Protein AF-A0A392MR62-F1 (afdb_monomer)

Solvent-accessible surface area (backbone atoms only — not comparable to full-atom values): 5027 Å² total; per-residue (Å²): 74,80,65,33,35,61,36,24,49,35,29,73,74,69,71,53,55,91,68,49,66,70,36,53,51,49,50,53,52,51,40,62,72,38,90,79,50,60,52,73,68,54,49,52,50,51,50,55,52,25,31,52,49,24,33,49,53,48,66,74,37,46,67,25,53,51,39,28,51,54,28,52,76,70,69,46,53,72,70,53,24,51,50,39,29,50,57,42,62,66,68,77,114

Foldseek 3Di:
DVLLLQQLVCCLPVVGGPDRPVSLVVLQVVQVPDVVRDDPVRSVVVNVVVSVVSNVVCVVQVQLVVQLVVCVVVVHDPVSSVVSSVVSVVVVD

Secondary structure (DSSP, 8-state):
-GGGHHHHHHHHHHSS----HHHHHHHHHHHHHSSSPPPHHHHHHHHHHHHHHHHHHHHHTHHHHHHHHHHHHTT--HHHHHHHHHHHHHHT-

pLDDT: mean 93.32, std 6.45, range [53.94, 97.25]

Radius of gyration: 15.55 Å; Cα contacts (8 Å, |Δi|>4): 75; chains: 1; bounding box: 33×27×42 Å

Organism: NCBI:txid97028

Mean predicted aligned error: 3.78 Å

Sequence (93 aa):
MVLFAGIAAEALIYGEAEGGENDENLFRNVCLLLEPPLSVAEMSNQARWSVMQSYNLLKWHKAAHRAAVKALESGGSLSAVIRRIEETLYSEK

InterPro domains:
  IPR037219 Peptidase M41-like [SSF140990] (1-79)

Structure (mmCIF, N/CA/C/O backbone):
data_AF-A0A392MR62-F1
#
_entry.id   AF-A0A392MR62-F1
#
loop_
_atom_site.group_PDB
_atom_site.id
_atom_site.type_symbol
_atom_site.label_atom_id
_atom_site.label_alt_id
_atom_site.label_comp_id
_atom_site.label_asym_id
_atom_site.label_entity_id
_atom_site.label_seq_id
_atom_site.pdbx_PDB_ins_code
_atom_site.Cartn_x
_atom_site.Cartn_y
_atom_site.Cartn_z
_atom_site.occupancy
_atom_site.B_iso_or_equiv
_atom_site.auth_seq_id
_atom_site.auth_comp_id
_atom_site.auth_asym_id
_atom_site.auth_atom_id
_atom_site.pdbx_PDB_model_num
ATOM 1 N N . MET A 1 1 ? 6.013 0.190 -1.232 1.00 65.25 1 MET A N 1
ATOM 2 C CA . MET A 1 1 ? 6.065 1.169 -2.345 1.00 65.25 1 MET A CA 1
ATOM 3 C C . MET A 1 1 ? 4.699 1.838 -2.414 1.00 65.25 1 MET A C 1
ATOM 5 O O . MET A 1 1 ? 3.720 1.106 -2.356 1.00 65.25 1 MET A O 1
ATOM 9 N N . VAL A 1 2 ? 4.615 3.172 -2.456 1.00 83.44 2 VAL A N 1
ATOM 10 C CA . VAL A 1 2 ? 3.350 3.902 -2.199 1.00 83.44 2 VAL A CA 1
ATOM 11 C C . VAL A 1 2 ? 2.238 3.528 -3.187 1.00 83.44 2 VAL A C 1
ATOM 13 O O . VAL A 1 2 ? 1.136 3.229 -2.748 1.00 83.44 2 VAL A O 1
ATOM 16 N N . LEU A 1 3 ? 2.558 3.422 -4.482 1.00 93.00 3 LEU A N 1
ATOM 17 C CA . LEU A 1 3 ? 1.583 3.112 -5.542 1.00 93.00 3 LEU A CA 1
ATOM 18 C C . LEU A 1 3 ? 0.894 1.746 -5.365 1.00 93.00 3 LEU A C 1
ATOM 20 O O . LEU A 1 3 ? -0.282 1.596 -5.647 1.00 93.00 3 LEU A O 1
ATOM 24 N N . PHE A 1 4 ? 1.594 0.749 -4.818 1.00 94.38 4 PHE A N 1
ATOM 25 C CA . PHE A 1 4 ? 1.032 -0.595 -4.619 1.00 94.38 4 PHE A CA 1
ATOM 26 C C . PHE A 1 4 ? 0.409 -0.801 -3.231 1.00 94.38 4 PHE A C 1
ATOM 28 O O . PHE A 1 4 ? -0.008 -1.910 -2.902 1.00 94.38 4 PHE A O 1
ATOM 35 N N . ALA A 1 5 ? 0.390 0.224 -2.370 1.00 93.62 5 ALA A N 1
ATOM 36 C CA . ALA A 1 5 ? -0.137 0.087 -1.013 1.00 93.62 5 ALA A CA 1
ATOM 37 C C . ALA A 1 5 ? -1.660 -0.114 -0.991 1.00 93.62 5 ALA A C 1
ATOM 39 O O . ALA A 1 5 ? -2.132 -0.928 -0.202 1.00 93.62 5 ALA A O 1
ATOM 40 N N . GLY A 1 6 ? -2.400 0.566 -1.876 1.00 92.94 6 GLY A N 1
ATOM 41 C CA . GLY A 1 6 ? -3.851 0.398 -2.020 1.00 92.94 6 GLY A CA 1
ATOM 42 C C . GLY A 1 6 ? -4.221 -1.012 -2.477 1.00 92.94 6 GLY A C 1
ATOM 43 O O . GLY A 1 6 ? -4.924 -1.719 -1.762 1.00 92.94 6 GLY A O 1
ATOM 44 N N . ILE A 1 7 ? -3.625 -1.468 -3.585 1.00 94.00 7 ILE A N 1
ATOM 45 C CA . ILE A 1 7 ? -3.796 -2.833 -4.120 1.00 94.00 7 ILE A CA 1
ATOM 46 C C . ILE A 1 7 ? -3.492 -3.891 -3.047 1.00 94.00 7 ILE A C 1
ATOM 48 O O . ILE A 1 7 ? -4.258 -4.831 -2.845 1.00 94.00 7 ILE A O 1
ATOM 52 N N . ALA A 1 8 ? -2.385 -3.735 -2.312 1.00 94.94 8 ALA A N 1
ATOM 53 C CA . ALA A 1 8 ? -2.024 -4.669 -1.249 1.00 94.94 8 ALA A CA 1
ATOM 54 C C . ALA A 1 8 ? -3.012 -4.650 -0.068 1.00 94.94 8 ALA A C 1
ATOM 56 O O . ALA A 1 8 ? -3.227 -5.692 0.552 1.00 94.94 8 ALA A O 1
ATOM 57 N N . ALA A 1 9 ? -3.597 -3.492 0.257 1.00 94.12 9 ALA A N 1
ATOM 58 C CA . ALA A 1 9 ? -4.614 -3.371 1.297 1.00 94.12 9 ALA A CA 1
ATOM 59 C C . ALA A 1 9 ? -5.927 -4.039 0.884 1.00 94.12 9 ALA A C 1
ATOM 61 O O . ALA A 1 9 ? -6.474 -4.809 1.671 1.00 94.12 9 ALA A O 1
ATOM 62 N N . GLU A 1 10 ? -6.387 -3.818 -0.347 1.00 93.19 10 GLU A N 1
ATOM 63 C CA . GLU A 1 10 ? -7.580 -4.476 -0.887 1.00 93.19 10 GLU A CA 1
ATOM 64 C C . GLU A 1 10 ? -7.406 -5.994 -0.908 1.00 93.19 10 GLU A C 1
ATOM 66 O O . GLU A 1 10 ? -8.193 -6.705 -0.289 1.00 93.19 10 GLU A O 1
ATOM 71 N N . ALA A 1 11 ? -6.307 -6.491 -1.480 1.00 93.12 11 ALA A N 1
ATOM 72 C CA . ALA A 1 11 ? -6.026 -7.923 -1.524 1.00 93.12 11 ALA A CA 1
ATOM 73 C C . ALA A 1 11 ? -5.923 -8.555 -0.121 1.00 93.12 11 ALA A C 1
ATOM 75 O O . ALA A 1 11 ? -6.360 -9.686 0.089 1.00 93.12 11 ALA A O 1
ATOM 76 N N . LEU A 1 12 ? -5.373 -7.837 0.868 1.00 92.56 12 LEU A N 1
ATOM 77 C CA . LEU A 1 12 ? -5.280 -8.328 2.247 1.00 92.56 12 LEU A CA 1
ATOM 78 C C . LEU A 1 12 ? -6.649 -8.419 2.944 1.00 92.56 12 LEU A C 1
ATOM 80 O O . LEU A 1 12 ? -6.820 -9.280 3.810 1.00 92.56 12 LEU A O 1
ATOM 84 N N . ILE A 1 13 ? -7.586 -7.521 2.630 1.00 91.81 13 ILE A N 1
ATOM 85 C CA . ILE A 1 13 ? -8.888 -7.423 3.308 1.00 91.81 13 ILE A CA 1
ATOM 86 C C . ILE A 1 13 ? -9.980 -8.207 2.572 1.00 91.81 13 ILE A C 1
ATOM 88 O O . ILE A 1 13 ? -10.757 -8.908 3.219 1.00 91.81 13 ILE A O 1
ATOM 92 N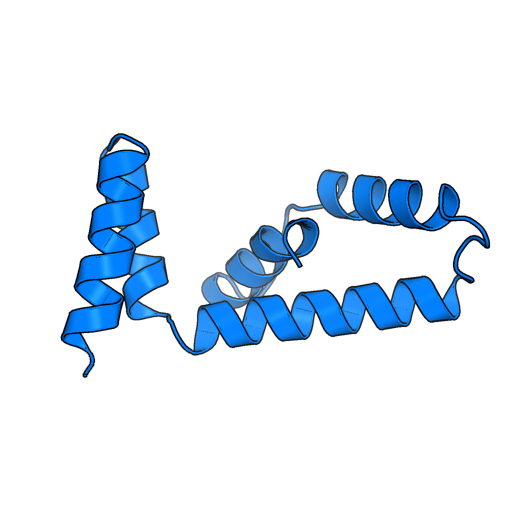 N . TYR A 1 14 ? -10.024 -8.106 1.245 1.00 91.44 14 TYR A N 1
ATOM 93 C CA . TYR A 1 14 ? -11.094 -8.632 0.394 1.00 91.44 14 TYR A CA 1
ATOM 94 C C . TYR A 1 14 ? -10.685 -9.882 -0.398 1.00 91.44 14 TYR A C 1
ATOM 96 O O . TYR A 1 14 ? -11.542 -10.544 -0.973 1.00 91.44 14 TYR A O 1
ATOM 104 N N . GLY A 1 15 ? -9.400 -10.251 -0.392 1.00 90.69 15 GLY A N 1
ATOM 105 C CA . GLY A 1 15 ? -8.871 -11.430 -1.089 1.00 90.69 15 GLY A CA 1
ATOM 106 C C . GLY A 1 15 ? -8.470 -11.168 -2.542 1.00 90.69 15 GLY A C 1
ATOM 107 O O . GLY A 1 15 ? -7.570 -11.836 -3.045 1.00 90.69 15 GLY A O 1
ATOM 108 N N . GLU A 1 16 ? -9.059 -10.157 -3.176 1.00 89.56 16 GLU A N 1
ATOM 109 C CA . GLU A 1 16 ? -8.705 -9.657 -4.506 1.00 89.56 16 GLU A CA 1
ATOM 110 C C . GLU A 1 16 ? -8.697 -8.121 -4.491 1.00 89.56 16 GLU A C 1
ATOM 112 O O . GLU A 1 16 ? -9.311 -7.498 -3.622 1.00 89.56 16 GLU A O 1
ATOM 117 N N . ALA A 1 17 ? -7.949 -7.516 -5.414 1.00 90.38 17 ALA A N 1
ATOM 118 C CA . ALA A 1 17 ? -7.939 -6.071 -5.618 1.00 90.38 17 ALA A CA 1
ATOM 119 C C . ALA A 1 17 ? -8.766 -5.739 -6.863 1.00 90.38 17 ALA A C 1
ATOM 121 O O . ALA A 1 17 ? -8.574 -6.360 -7.909 1.00 90.38 17 ALA A O 1
ATOM 122 N N . GLU A 1 18 ? -9.672 -4.773 -6.739 1.00 88.06 18 GLU A N 1
ATOM 123 C CA . GLU A 1 18 ? -10.551 -4.337 -7.834 1.00 88.06 18 GLU A C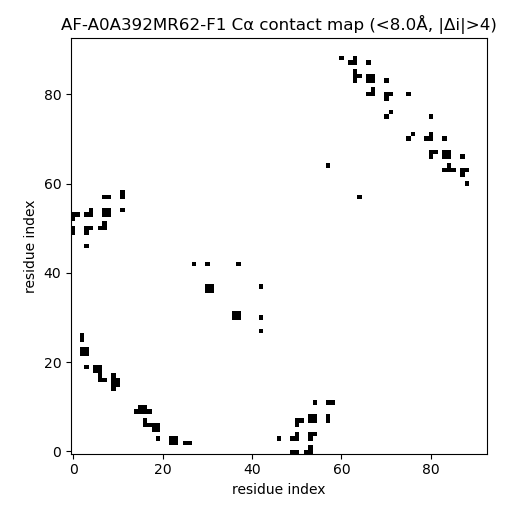A 1
ATOM 124 C C . GLU A 1 18 ? -10.095 -2.991 -8.418 1.00 88.06 18 GLU A C 1
ATOM 126 O O . GLU A 1 18 ? -10.401 -2.675 -9.568 1.00 88.06 18 GLU A O 1
ATOM 131 N N . GLY A 1 19 ? -9.356 -2.195 -7.636 1.00 86.69 19 GLY A N 1
ATOM 132 C CA . GLY A 1 19 ? -8.792 -0.915 -8.051 1.00 86.69 19 GLY A CA 1
ATOM 133 C C . GLY A 1 19 ? -7.303 -0.976 -8.411 1.00 86.69 19 GLY A C 1
ATOM 134 O O . GLY A 1 19 ? -6.678 -2.031 -8.469 1.00 86.69 19 GLY A O 1
ATOM 135 N N . GLY A 1 20 ? -6.709 0.203 -8.628 1.00 89.69 20 GLY A N 1
ATOM 136 C CA . GLY A 1 20 ? -5.254 0.362 -8.757 1.00 89.69 20 GLY A CA 1
ATOM 137 C C . GLY A 1 20 ? -4.708 0.499 -10.180 1.00 89.69 20 GLY A C 1
ATOM 138 O O . GLY A 1 20 ? -3.517 0.748 -10.336 1.00 89.69 20 GLY A O 1
ATOM 139 N N . GLU A 1 21 ? -5.547 0.444 -11.220 1.00 92.94 21 GLU A N 1
ATOM 140 C CA . GLU A 1 21 ? -5.105 0.626 -12.616 1.00 92.94 21 GLU A CA 1
ATOM 141 C C . GLU A 1 21 ? -4.346 1.954 -12.817 1.00 92.94 21 GLU A C 1
ATOM 143 O O . GLU A 1 21 ? -3.308 2.009 -13.479 1.00 92.94 21 GLU A O 1
ATOM 148 N N . ASN A 1 22 ? -4.823 3.038 -12.195 1.00 93.56 22 ASN A N 1
ATOM 149 C CA . ASN A 1 22 ? -4.141 4.333 -12.239 1.00 93.56 22 ASN A CA 1
ATOM 150 C C . ASN A 1 22 ? -2.749 4.283 -11.590 1.00 93.56 22 ASN A C 1
ATOM 152 O O . ASN A 1 22 ? -1.810 4.884 -12.116 1.00 93.56 22 ASN A O 1
ATOM 156 N N . ASP A 1 23 ? -2.603 3.559 -10.480 1.00 94.25 23 ASP A N 1
ATOM 157 C CA . ASP A 1 23 ? -1.331 3.400 -9.776 1.00 94.25 23 ASP A CA 1
ATOM 158 C C . ASP A 1 23 ? -0.347 2.538 -10.579 1.00 94.25 23 ASP A C 1
ATOM 160 O O . ASP A 1 23 ? 0.843 2.855 -10.653 1.00 94.25 23 ASP A O 1
ATOM 164 N N . GLU A 1 24 ? -0.837 1.488 -11.242 1.00 93.25 24 GLU A N 1
ATOM 165 C CA . GLU A 1 24 ? -0.053 0.639 -12.144 1.00 93.25 24 GLU A CA 1
ATOM 166 C C . GLU A 1 24 ? 0.426 1.405 -13.381 1.00 93.25 24 GLU A C 1
ATOM 168 O O . GLU A 1 24 ? 1.604 1.333 -13.749 1.00 93.25 24 GLU A O 1
ATOM 173 N N . ASN A 1 25 ? -0.459 2.194 -13.995 1.00 94.88 25 ASN A N 1
ATOM 174 C CA . ASN A 1 25 ? -0.122 3.054 -15.126 1.00 94.88 25 ASN A CA 1
ATOM 175 C C . ASN A 1 25 ? 0.902 4.123 -14.729 1.00 94.88 25 ASN A C 1
ATOM 177 O O . ASN A 1 25 ? 1.868 4.357 -15.461 1.00 94.88 25 ASN A O 1
ATOM 181 N N . LEU A 1 26 ? 0.741 4.742 -13.555 1.00 95.69 26 LEU A N 1
ATOM 182 C CA . LEU A 1 26 ? 1.712 5.699 -13.031 1.00 95.69 26 LEU A CA 1
ATOM 183 C C . LEU A 1 26 ? 3.063 5.028 -12.762 1.00 95.69 26 LEU A C 1
ATOM 185 O O . LEU A 1 26 ? 4.093 5.564 -13.164 1.00 95.69 26 LEU A O 1
ATOM 189 N N . PHE A 1 27 ? 3.072 3.841 -12.151 1.00 95.62 27 PH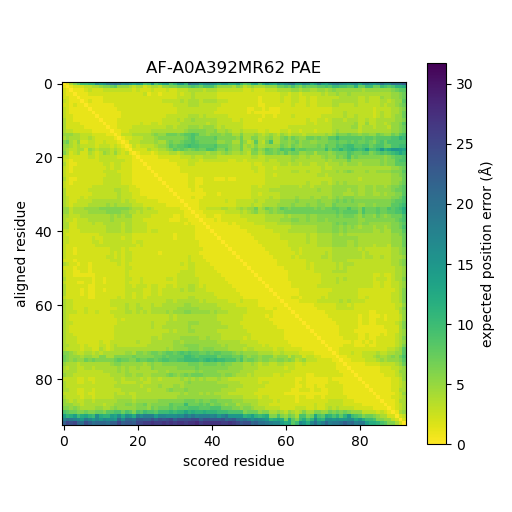E A N 1
ATOM 190 C CA . PHE A 1 27 ? 4.292 3.066 -11.932 1.00 95.62 27 PHE A CA 1
ATOM 191 C C . PHE A 1 27 ? 5.012 2.772 -13.251 1.00 95.62 27 PHE A C 1
ATOM 193 O O . PHE A 1 27 ? 6.203 3.057 -13.382 1.00 95.62 27 PHE A O 1
ATOM 200 N N . ARG A 1 28 ? 4.280 2.274 -14.253 1.00 95.00 28 ARG A N 1
ATOM 201 C CA . ARG A 1 28 ? 4.813 2.009 -15.592 1.00 95.00 28 ARG A CA 1
ATOM 202 C C . ARG A 1 28 ? 5.425 3.267 -16.206 1.00 95.00 28 ARG A C 1
ATOM 204 O O . ARG A 1 28 ? 6.540 3.213 -16.719 1.00 95.00 28 ARG A O 1
ATOM 211 N N . ASN A 1 29 ? 4.716 4.392 -16.148 1.00 95.75 29 ASN A N 1
ATOM 212 C CA . ASN A 1 29 ? 5.192 5.656 -16.704 1.00 95.75 29 ASN A CA 1
ATOM 213 C C . ASN A 1 29 ? 6.458 6.148 -15.995 1.00 95.75 29 ASN A C 1
ATOM 215 O O . ASN A 1 29 ? 7.400 6.557 -16.666 1.00 95.75 29 ASN A O 1
ATOM 219 N N . VAL A 1 30 ? 6.525 6.043 -14.664 1.00 95.19 30 VAL A N 1
ATOM 220 C CA . VAL A 1 30 ? 7.737 6.375 -13.902 1.00 95.19 30 VAL A CA 1
ATOM 221 C C . VAL A 1 30 ? 8.909 5.507 -14.353 1.00 95.19 30 VAL A C 1
ATOM 223 O O . VAL A 1 30 ? 9.968 6.048 -14.647 1.00 95.19 30 VAL A O 1
ATOM 226 N N . CYS A 1 31 ? 8.729 4.189 -14.475 1.00 95.94 31 CYS A N 1
ATOM 227 C CA . CYS A 1 31 ? 9.794 3.281 -14.906 1.00 95.94 31 CYS A CA 1
ATOM 228 C C . CYS A 1 31 ? 10.328 3.572 -16.316 1.00 95.94 31 CYS A C 1
ATOM 230 O O . CYS A 1 31 ? 11.514 3.357 -16.568 1.00 95.94 31 CYS A O 1
ATOM 232 N N . LEU A 1 32 ? 9.471 4.060 -17.218 1.00 95.62 32 LEU A N 1
ATOM 233 C CA . LEU A 1 32 ? 9.856 4.473 -18.572 1.00 95.62 32 LEU A CA 1
ATOM 234 C C . LEU A 1 32 ? 10.586 5.821 -18.613 1.00 95.62 32 LEU A C 1
ATOM 236 O O . LEU A 1 32 ? 11.321 6.070 -19.563 1.00 95.62 32 LEU A O 1
ATOM 240 N N . LEU A 1 33 ? 10.376 6.680 -17.614 1.00 97.00 33 LEU A N 1
ATOM 241 C CA . LEU A 1 33 ? 11.032 7.986 -17.494 1.00 97.00 33 LEU A CA 1
ATOM 242 C C . LEU A 1 33 ? 12.378 7.924 -16.753 1.00 97.00 33 LEU A C 1
ATOM 244 O O . LEU A 1 33 ? 13.063 8.940 -16.666 1.00 97.00 33 LEU A O 1
ATOM 248 N N . LEU A 1 34 ? 12.754 6.768 -16.197 1.00 95.69 34 LEU A N 1
ATOM 249 C CA . LEU A 1 34 ? 14.073 6.570 -15.595 1.00 95.69 34 LEU A CA 1
ATOM 250 C C . LEU A 1 34 ? 15.170 6.582 -16.665 1.00 95.69 34 LEU A C 1
ATOM 252 O O . LEU A 1 34 ? 14.936 6.231 -17.820 1.00 95.69 34 LEU A O 1
ATOM 256 N N . GLU A 1 35 ? 16.388 6.938 -16.259 1.00 95.50 35 GLU A N 1
ATOM 257 C CA . GLU A 1 35 ? 17.561 6.935 -17.131 1.00 95.50 35 GLU A CA 1
ATOM 258 C C . GLU A 1 35 ? 18.684 6.091 -16.493 1.00 95.50 35 GLU A C 1
ATOM 260 O O . GLU A 1 35 ? 19.304 6.533 -15.521 1.00 95.50 35 GLU A O 1
ATOM 265 N N . PRO A 1 36 ? 18.936 4.858 -16.985 1.00 94.69 36 PRO A N 1
ATOM 266 C CA . PRO A 1 36 ? 18.236 4.179 -18.083 1.00 94.69 36 PRO A CA 1
ATOM 267 C C . PRO A 1 36 ? 16.816 3.700 -17.698 1.00 94.69 36 PRO A C 1
ATOM 269 O O . PRO A 1 36 ? 16.557 3.441 -16.519 1.00 94.69 36 PRO A O 1
ATOM 272 N N . PRO A 1 37 ? 15.901 3.535 -18.675 1.00 96.62 37 PRO A N 1
ATOM 273 C CA . PRO A 1 37 ? 14.569 3.000 -18.412 1.00 96.62 37 PRO A CA 1
ATOM 274 C C . PRO A 1 37 ? 14.652 1.521 -18.034 1.00 96.62 37 PRO A C 1
ATOM 276 O O . PRO A 1 37 ? 15.502 0.782 -18.538 1.00 96.62 37 PRO A O 1
ATOM 279 N N . LEU A 1 38 ? 13.736 1.068 -17.178 1.00 96.81 38 LEU A N 1
ATOM 280 C CA . LEU A 1 38 ? 13.679 -0.344 -16.800 1.00 96.81 38 LEU A CA 1
ATOM 281 C C . LEU A 1 38 ? 13.129 -1.2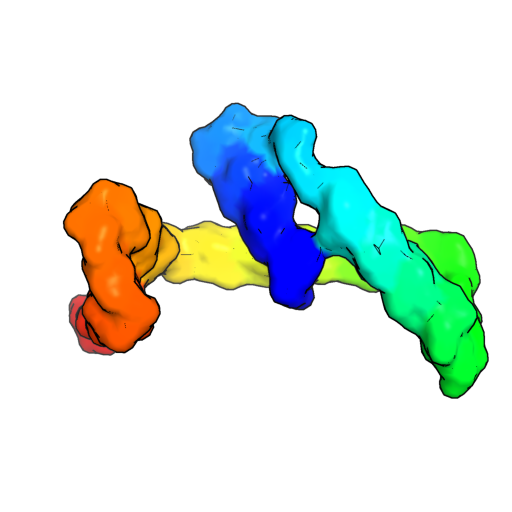04 -17.942 1.00 96.81 38 LEU A C 1
ATOM 283 O O . LEU A 1 38 ? 12.149 -0.853 -18.604 1.00 96.81 38 LEU A O 1
ATOM 287 N N . SER A 1 39 ? 13.707 -2.389 -18.123 1.00 96.69 39 SER A N 1
ATOM 288 C CA . SER A 1 39 ? 13.137 -3.424 -18.983 1.00 96.69 39 SER A CA 1
ATOM 289 C C . SER A 1 39 ? 11.808 -3.947 -18.426 1.00 96.69 39 SER A C 1
ATOM 291 O O . SER A 1 39 ? 11.498 -3.821 -17.240 1.00 96.69 39 SER A O 1
ATOM 293 N N . VAL A 1 40 ? 11.020 -4.619 -19.270 1.00 95.00 40 VAL A N 1
ATOM 294 C CA . VAL A 1 40 ? 9.749 -5.240 -18.851 1.00 95.00 40 VAL A CA 1
ATOM 295 C C . VAL A 1 40 ? 9.950 -6.237 -17.705 1.00 95.00 40 VAL A C 1
ATOM 297 O O . VAL A 1 40 ? 9.147 -6.277 -16.773 1.00 95.00 40 VAL A O 1
ATOM 300 N N . ALA A 1 41 ? 11.040 -7.008 -17.733 1.00 96.94 41 ALA A N 1
ATOM 301 C CA . ALA A 1 41 ? 11.359 -7.966 -16.680 1.00 96.94 41 ALA A CA 1
ATOM 302 C C . ALA A 1 41 ? 11.688 -7.269 -15.348 1.00 96.94 41 ALA A C 1
ATOM 304 O O . ALA A 1 41 ? 11.193 -7.685 -14.298 1.00 96.94 41 ALA A O 1
ATOM 305 N N . GLU A 1 42 ? 12.470 -6.187 -15.387 1.00 97.06 42 GLU A N 1
ATOM 306 C CA . GLU A 1 42 ? 12.820 -5.392 -14.204 1.00 97.06 42 GLU A CA 1
ATOM 307 C C . GLU A 1 42 ? 11.600 -4.683 -13.619 1.00 97.06 42 GLU A C 1
ATOM 309 O O . GLU A 1 42 ? 11.358 -4.797 -12.419 1.00 97.06 42 GLU A O 1
ATOM 314 N N . MET A 1 43 ? 10.778 -4.040 -14.457 1.00 95.81 43 MET A N 1
ATOM 315 C CA . MET A 1 43 ? 9.512 -3.434 -14.029 1.00 95.81 43 MET A CA 1
ATOM 316 C C . MET A 1 43 ? 8.608 -4.461 -13.344 1.00 95.81 43 MET A C 1
ATOM 318 O O . MET A 1 43 ? 8.072 -4.205 -12.268 1.00 95.81 43 MET A O 1
ATOM 322 N N . SER A 1 44 ? 8.475 -5.651 -13.935 1.00 95.00 44 SER A N 1
ATOM 323 C CA . SER A 1 44 ? 7.647 -6.730 -13.393 1.00 95.00 44 SER A CA 1
ATOM 324 C C . SER A 1 44 ? 8.173 -7.251 -12.047 1.00 95.00 44 SER A C 1
ATOM 326 O O . SER A 1 44 ? 7.396 -7.473 -11.116 1.00 95.00 44 SER A O 1
ATOM 328 N N . ASN A 1 45 ? 9.495 -7.407 -11.906 1.00 96.56 45 ASN A N 1
ATOM 329 C CA . ASN A 1 45 ? 10.125 -7.773 -10.635 1.00 96.56 45 ASN A CA 1
ATOM 330 C C . ASN A 1 45 ? 9.917 -6.692 -9.569 1.00 96.56 45 ASN A C 1
ATOM 332 O O . ASN A 1 45 ? 9.553 -7.011 -8.436 1.00 96.56 45 ASN A O 1
ATOM 336 N N . GLN A 1 46 ? 10.094 -5.426 -9.943 1.00 95.50 46 GLN A N 1
ATOM 337 C CA . GLN A 1 46 ? 9.918 -4.293 -9.048 1.00 95.50 46 GLN A CA 1
ATOM 338 C C . GLN A 1 46 ? 8.464 -4.172 -8.577 1.00 95.50 46 GLN A C 1
ATOM 340 O O . GLN A 1 46 ? 8.238 -3.967 -7.384 1.00 95.50 46 GLN A O 1
ATOM 345 N N . ALA A 1 47 ? 7.481 -4.368 -9.461 1.00 94.44 47 ALA A N 1
ATOM 346 C CA . ALA A 1 47 ? 6.064 -4.390 -9.100 1.00 94.44 47 ALA A CA 1
ATOM 347 C C . ALA A 1 47 ? 5.751 -5.512 -8.096 1.00 94.44 47 ALA A C 1
ATOM 349 O O . ALA A 1 47 ? 5.225 -5.244 -7.015 1.00 94.44 47 ALA A O 1
ATOM 350 N N . ARG A 1 48 ? 6.162 -6.758 -8.387 1.00 94.44 48 ARG A N 1
ATOM 351 C CA . ARG A 1 48 ? 5.968 -7.905 -7.475 1.00 94.44 48 ARG A CA 1
ATOM 352 C C . ARG A 1 48 ? 6.586 -7.666 -6.103 1.00 94.44 48 ARG A C 1
ATOM 354 O O . ARG A 1 48 ? 5.941 -7.894 -5.080 1.00 94.44 48 ARG A O 1
ATOM 361 N N . TRP A 1 49 ? 7.832 -7.197 -6.077 1.00 95.88 49 TRP A N 1
ATOM 362 C CA . TRP A 1 49 ? 8.517 -6.898 -4.825 1.00 95.88 49 TRP A CA 1
ATOM 363 C C . TRP A 1 49 ? 7.788 -5.801 -4.048 1.00 95.88 49 TRP A C 1
ATOM 365 O O . TRP A 1 49 ? 7.605 -5.904 -2.839 1.00 95.88 49 TRP A O 1
ATOM 375 N N . SER A 1 50 ? 7.296 -4.786 -4.747 1.00 95.06 50 SER A N 1
ATOM 376 C CA . SER A 1 50 ? 6.588 -3.659 -4.151 1.00 95.06 50 SER A CA 1
ATOM 377 C C . SER A 1 50 ? 5.254 -4.036 -3.528 1.00 95.06 50 SER A C 1
ATOM 379 O O . SER A 1 50 ? 4.974 -3.587 -2.415 1.00 95.06 50 SER A O 1
ATOM 381 N N . VAL A 1 51 ? 4.475 -4.888 -4.199 1.00 94.06 51 VAL A N 1
ATOM 382 C CA . VAL A 1 51 ? 3.249 -5.477 -3.645 1.00 94.06 51 VAL A CA 1
ATOM 383 C C . VAL A 1 51 ? 3.582 -6.308 -2.408 1.00 94.06 51 VAL A C 1
ATOM 385 O O . VAL A 1 51 ? 2.972 -6.104 -1.363 1.00 94.06 51 VAL A O 1
ATOM 388 N N . MET A 1 52 ? 4.599 -7.176 -2.473 1.00 95.00 52 MET A N 1
ATOM 389 C CA . MET A 1 52 ? 5.030 -7.995 -1.333 1.00 95.00 52 MET A CA 1
ATOM 390 C C . MET A 1 52 ? 5.440 -7.140 -0.124 1.00 95.00 52 MET A C 1
ATOM 392 O O . MET A 1 52 ? 5.056 -7.444 1.005 1.00 95.00 52 MET A O 1
ATOM 396 N N . GLN A 1 53 ? 6.202 -6.063 -0.340 1.00 96.25 53 GLN A N 1
ATOM 397 C CA . GLN A 1 53 ? 6.600 -5.146 0.730 1.00 96.25 53 GLN A CA 1
ATOM 398 C C . GLN A 1 53 ? 5.389 -4.448 1.354 1.00 96.25 53 GLN A C 1
ATOM 400 O O . GLN A 1 53 ? 5.257 -4.431 2.577 1.00 96.25 53 GLN A O 1
ATOM 405 N N . SER A 1 54 ? 4.491 -3.9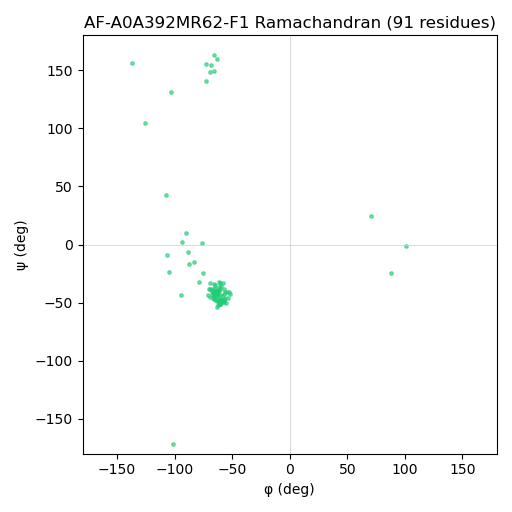00 0.531 1.00 95.25 54 SER A N 1
ATOM 406 C CA . SER A 1 54 ? 3.278 -3.237 1.018 1.00 95.25 54 SER A CA 1
ATOM 407 C C . SER A 1 54 ? 2.362 -4.212 1.769 1.00 95.25 54 SER A C 1
ATOM 409 O O . SER A 1 54 ? 1.880 -3.892 2.853 1.00 95.25 54 SER A O 1
ATOM 411 N N . TYR A 1 55 ? 2.196 -5.433 1.257 1.00 94.31 55 TYR A N 1
ATOM 412 C CA . TYR A 1 55 ? 1.432 -6.492 1.912 1.00 94.31 55 TYR A CA 1
ATOM 413 C C . TYR A 1 55 ? 2.021 -6.861 3.277 1.00 94.31 55 TYR A C 1
ATOM 415 O O . TYR A 1 55 ? 1.292 -6.933 4.264 1.00 94.31 55 TYR A O 1
ATOM 423 N N . ASN A 1 56 ? 3.341 -7.058 3.365 1.00 95.12 56 ASN A N 1
ATOM 424 C CA . ASN A 1 56 ? 4.002 -7.382 4.629 1.00 95.12 56 ASN A CA 1
ATOM 425 C C . ASN A 1 56 ? 3.874 -6.247 5.649 1.00 95.12 56 ASN A C 1
ATOM 427 O O . ASN A 1 56 ? 3.551 -6.517 6.803 1.00 95.12 56 ASN A O 1
ATOM 431 N N 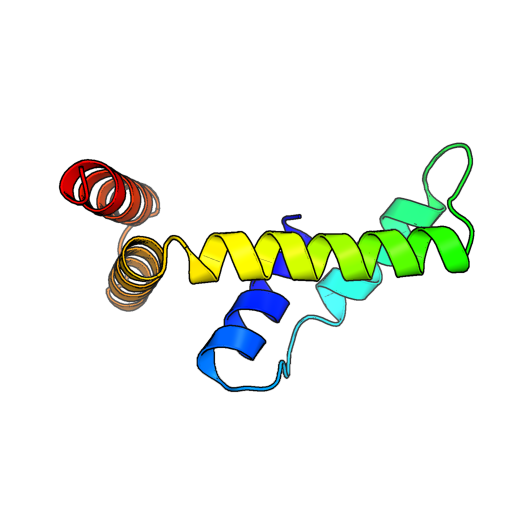. LEU A 1 57 ? 4.042 -4.991 5.220 1.00 94.81 57 LEU A N 1
ATOM 432 C CA . LEU A 1 57 ? 3.843 -3.818 6.073 1.00 94.81 57 LEU A CA 1
ATOM 433 C C . LEU A 1 57 ? 2.434 -3.814 6.689 1.00 94.81 57 LEU A C 1
ATOM 435 O O . LEU A 1 57 ? 2.283 -3.715 7.905 1.00 94.81 57 LEU A O 1
ATOM 439 N N . LEU A 1 58 ? 1.402 -3.989 5.861 1.00 94.50 58 LEU A N 1
ATOM 440 C CA . LEU A 1 58 ? 0.006 -4.011 6.306 1.00 94.50 58 LEU A CA 1
ATOM 441 C C . LEU A 1 58 ? -0.308 -5.236 7.176 1.00 94.50 58 LEU A C 1
ATOM 443 O O . LEU A 1 58 ? -1.026 -5.133 8.171 1.00 94.50 58 LEU A O 1
ATOM 447 N N . LYS A 1 59 ? 0.255 -6.400 6.833 1.00 94.19 59 LYS A N 1
ATOM 448 C CA . LYS A 1 59 ? 0.086 -7.650 7.583 1.00 94.19 59 LYS A CA 1
ATOM 449 C C . LYS A 1 59 ? 0.711 -7.577 8.975 1.00 94.19 59 LYS A C 1
ATOM 451 O O . LYS A 1 59 ? 0.139 -8.146 9.904 1.00 94.19 59 LYS A O 1
ATOM 456 N N . TRP A 1 60 ? 1.871 -6.942 9.116 1.00 94.50 60 TRP A N 1
ATOM 457 C CA . TRP A 1 60 ? 2.554 -6.808 10.403 1.00 94.50 60 TRP A CA 1
ATOM 458 C C . TRP A 1 60 ? 1.943 -5.708 11.268 1.00 94.50 60 TRP A C 1
ATOM 460 O O . TRP A 1 60 ? 1.854 -5.882 12.476 1.00 94.50 60 TRP A O 1
ATOM 470 N N . HIS A 1 61 ? 1.427 -4.638 10.662 1.00 94.62 61 HIS A N 1
ATOM 471 C CA . HIS A 1 61 ? 0.825 -3.511 11.379 1.00 94.62 61 HIS A CA 1
ATOM 472 C C . HIS A 1 61 ? -0.705 -3.470 11.245 1.00 94.62 61 HIS A C 1
ATOM 474 O O . HIS A 1 61 ? -1.303 -2.407 11.064 1.00 94.62 61 HIS A O 1
ATOM 480 N N . LYS A 1 62 ? -1.367 -4.633 11.352 1.00 94.00 62 LYS A N 1
ATOM 481 C CA . LYS A 1 62 ? -2.829 -4.762 11.182 1.00 94.00 62 LYS A CA 1
ATOM 482 C C . LYS A 1 62 ? -3.631 -3.864 12.121 1.00 94.00 62 LYS A C 1
ATOM 484 O O . LYS A 1 62 ? -4.640 -3.297 11.698 1.00 94.00 62 LYS A O 1
ATOM 489 N N . ALA A 1 63 ? -3.213 -3.748 13.381 1.00 94.69 63 ALA A N 1
ATOM 490 C CA . ALA A 1 63 ? -3.901 -2.911 14.358 1.00 94.69 63 ALA A CA 1
ATOM 491 C C . ALA A 1 63 ? -3.813 -1.429 13.976 1.00 94.69 63 ALA A C 1
ATOM 493 O O . ALA A 1 63 ? -4.837 -0.748 13.928 1.00 94.69 63 ALA A O 1
ATOM 494 N N . ALA A 1 64 ? -2.616 -0.959 13.616 1.00 96.00 64 ALA A N 1
ATOM 495 C CA . ALA A 1 64 ? -2.393 0.418 13.188 1.00 96.00 64 ALA A CA 1
ATOM 496 C C . ALA A 1 64 ? -3.150 0.744 11.889 1.00 96.00 64 ALA A C 1
ATOM 498 O O . ALA A 1 64 ? -3.788 1.791 11.798 1.00 96.00 64 ALA A O 1
ATOM 499 N N . HIS A 1 65 ? -3.167 -0.179 10.921 1.00 94.94 65 HIS A N 1
ATOM 500 C CA . HIS A 1 65 ? -3.972 -0.050 9.704 1.00 94.94 65 HIS A CA 1
ATOM 501 C C . HIS A 1 65 ? -5.467 0.100 10.026 1.00 94.94 65 HIS A C 1
ATOM 503 O O . HIS A 1 65 ? -6.117 1.025 9.545 1.00 94.94 65 HIS A O 1
ATOM 509 N N . ARG A 1 66 ? -6.018 -0.750 10.903 1.00 95.00 66 ARG A N 1
ATOM 510 C CA . ARG A 1 66 ? -7.426 -0.657 11.323 1.00 95.00 66 ARG A CA 1
ATOM 511 C C . ARG A 1 66 ? -7.728 0.656 12.051 1.00 95.00 66 ARG A C 1
ATOM 513 O O . ARG A 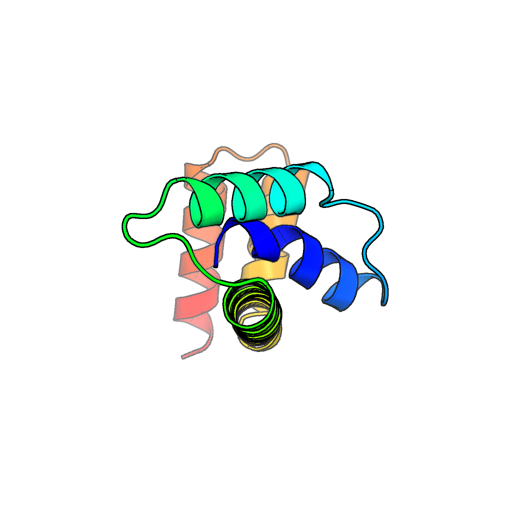1 66 ? -8.788 1.239 11.839 1.00 95.00 66 ARG A O 1
ATOM 520 N N . ALA A 1 67 ? -6.815 1.120 12.902 1.00 96.00 67 ALA A N 1
ATOM 521 C CA . ALA A 1 67 ? -6.953 2.395 13.597 1.00 96.00 67 ALA A CA 1
ATOM 522 C C . ALA A 1 67 ? -6.974 3.577 12.613 1.00 96.00 67 ALA A C 1
ATOM 524 O O . ALA A 1 67 ? -7.791 4.486 12.774 1.00 96.00 67 ALA A O 1
ATOM 525 N N . ALA A 1 68 ? -6.135 3.530 11.573 1.00 96.06 68 ALA A N 1
ATOM 526 C CA . ALA A 1 68 ? -6.120 4.518 10.499 1.00 96.06 68 ALA A CA 1
ATOM 527 C C . ALA A 1 68 ? -7.442 4.538 9.721 1.00 96.06 68 ALA A C 1
ATOM 529 O O . ALA A 1 68 ? -8.040 5.602 9.569 1.00 96.06 68 ALA A O 1
ATOM 530 N N . VAL A 1 69 ? -7.932 3.366 9.294 1.00 95.44 69 VAL A N 1
ATOM 531 C CA . VAL A 1 69 ? -9.210 3.233 8.571 1.00 95.44 69 VAL A CA 1
ATOM 532 C C . VAL A 1 69 ? -10.360 3.797 9.403 1.00 95.44 69 VAL A C 1
ATOM 534 O O . VAL A 1 69 ? -11.087 4.662 8.929 1.00 95.44 69 VAL A O 1
ATOM 537 N N . LYS A 1 70 ? -10.461 3.421 10.683 1.00 96.12 70 LYS A N 1
ATOM 538 C CA . LYS A 1 70 ? -11.515 3.923 11.577 1.00 96.12 70 LYS A CA 1
ATOM 539 C C . LYS A 1 70 ? -11.465 5.445 11.761 1.00 96.12 70 LYS A C 1
ATOM 541 O O . LYS A 1 70 ? -12.503 6.096 11.863 1.00 96.12 70 LYS A O 1
ATOM 546 N N . ALA A 1 71 ? -10.264 6.021 11.835 1.00 96.50 71 ALA A N 1
ATOM 547 C CA . ALA A 1 71 ? -10.096 7.468 11.935 1.00 96.50 71 ALA A CA 1
ATOM 548 C C . ALA A 1 71 ? -10.558 8.180 10.651 1.00 96.50 71 ALA A C 1
ATOM 550 O O . ALA A 1 71 ? -11.250 9.196 10.740 1.00 96.50 71 ALA A O 1
ATOM 551 N N . LEU A 1 72 ? -10.239 7.618 9.482 1.00 96.06 72 LEU A N 1
ATOM 552 C CA . LEU A 1 72 ? -10.686 8.125 8.183 1.00 96.06 72 LEU A CA 1
ATOM 553 C C . LEU A 1 72 ? -12.210 8.020 8.020 1.00 96.06 72 LEU A C 1
ATOM 555 O O . LEU A 1 72 ? -12.848 9.012 7.682 1.00 96.06 72 LEU A O 1
ATOM 559 N N . GLU A 1 73 ? -12.806 6.867 8.336 1.00 96.31 73 GLU A N 1
ATOM 560 C CA . GLU A 1 73 ? -14.262 6.638 8.282 1.00 96.31 73 GLU A CA 1
ATOM 561 C C . GLU A 1 73 ? -15.045 7.612 9.172 1.00 96.31 73 GLU A C 1
ATOM 563 O O . GLU A 1 73 ? -16.152 8.023 8.833 1.00 96.31 73 GLU A O 1
ATOM 568 N N . SER A 1 74 ? -14.461 8.026 10.301 1.00 95.00 74 SER A N 1
ATOM 569 C CA . SER A 1 74 ? -15.065 9.017 11.200 1.00 95.00 74 SER A CA 1
ATOM 570 C C . SER A 1 74 ? -14.978 10.469 10.701 1.00 95.00 74 SER A C 1
ATOM 572 O O . SER A 1 74 ? -15.410 11.377 11.409 1.00 95.00 74 SER A O 1
ATOM 574 N N . GLY A 1 75 ? -14.402 10.710 9.517 1.00 95.25 75 GLY A N 1
ATOM 575 C CA . GLY A 1 75 ? -14.152 12.056 8.993 1.00 95.25 75 GLY A CA 1
ATOM 576 C C . GLY A 1 75 ? -13.038 12.800 9.736 1.00 95.25 75 GLY A C 1
ATOM 577 O O . GLY A 1 75 ? -13.034 14.031 9.777 1.00 95.25 75 GLY A O 1
ATOM 578 N N . GLY A 1 76 ? -12.114 12.072 10.371 1.00 94.06 76 GLY A N 1
ATOM 579 C CA . GLY A 1 76 ? -11.011 12.659 11.124 1.00 94.06 76 GLY A CA 1
ATOM 580 C C . GLY A 1 76 ? -10.033 13.425 10.229 1.00 94.06 76 GLY A C 1
ATOM 581 O O . GLY A 1 76 ? -9.805 13.073 9.073 1.00 94.06 76 GLY A O 1
ATOM 582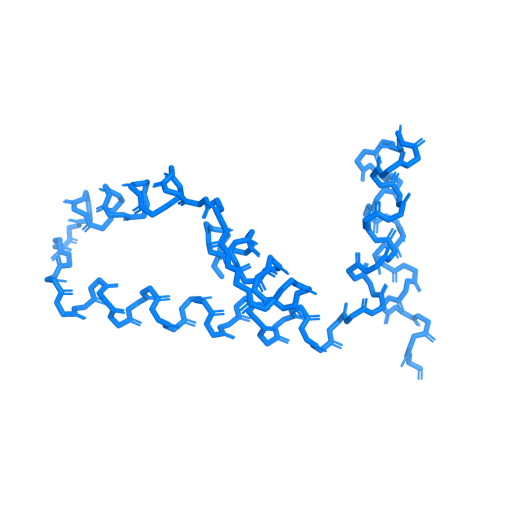 N N . SER A 1 77 ? -9.407 14.467 10.780 1.00 96.94 77 SER A N 1
ATOM 583 C CA . SER A 1 77 ? -8.317 15.167 10.097 1.00 96.94 77 SER A CA 1
ATOM 584 C C . SER A 1 77 ? -7.118 14.242 9.868 1.00 96.94 77 SER A C 1
ATOM 586 O O . SER A 1 77 ? -6.906 13.277 10.605 1.00 96.94 77 SER A O 1
ATOM 588 N N . LEU A 1 78 ? -6.252 14.596 8.915 1.00 95.25 78 LEU A N 1
ATOM 589 C CA . LEU A 1 78 ? -4.997 13.874 8.681 1.00 95.25 78 LEU A CA 1
ATOM 590 C C . LEU A 1 78 ? -4.156 13.736 9.964 1.00 95.25 78 LEU A C 1
ATOM 592 O O . LEU A 1 78 ? -3.626 12.666 10.252 1.00 95.25 78 LEU A O 1
ATOM 596 N N . SER A 1 79 ? -4.087 14.795 10.776 1.00 97.00 79 SER A N 1
ATOM 597 C CA . SER A 1 79 ? -3.391 14.766 12.067 1.00 97.00 79 SER A CA 1
ATOM 598 C C . SER A 1 79 ? -3.990 13.749 13.043 1.00 97.00 79 SER A C 1
ATOM 600 O O . SER A 1 79 ? -3.247 13.087 13.766 1.00 97.00 79 SER A O 1
ATOM 602 N N . ALA A 1 80 ? -5.315 13.576 13.049 1.00 96.38 80 ALA A N 1
ATOM 603 C CA . ALA A 1 80 ? -5.976 12.575 13.878 1.00 96.38 80 ALA A CA 1
ATOM 604 C C . ALA A 1 80 ? -5.643 11.149 13.414 1.00 96.38 80 ALA A C 1
ATOM 606 O O . ALA A 1 80 ? -5.384 10.288 14.252 1.00 96.38 80 ALA A O 1
ATOM 607 N N . VAL A 1 81 ? -5.598 10.909 12.100 1.00 97.25 81 VAL A N 1
ATOM 608 C CA . VAL A 1 81 ? -5.216 9.610 11.521 1.00 97.25 81 VAL A CA 1
ATOM 609 C C . VAL A 1 81 ? -3.781 9.246 11.902 1.00 97.25 81 VAL A C 1
ATOM 611 O O . VAL A 1 81 ? -3.548 8.151 12.412 1.00 97.25 81 VAL A O 1
ATOM 614 N N . ILE A 1 82 ? -2.835 10.178 11.734 1.00 96.38 82 ILE A N 1
ATOM 615 C CA . ILE A 1 82 ? -1.425 9.982 12.109 1.00 96.38 82 ILE A CA 1
ATOM 616 C C . ILE A 1 82 ? -1.312 9.649 13.597 1.00 96.38 82 ILE A C 1
ATOM 618 O O . ILE A 1 82 ? -0.713 8.635 13.951 1.00 96.38 82 ILE A O 1
ATOM 622 N N . ARG A 1 83 ? -1.969 10.435 14.461 1.00 96.88 83 ARG A N 1
ATOM 623 C CA . ARG A 1 83 ? -1.947 10.192 15.907 1.00 96.88 83 ARG A CA 1
ATOM 624 C C . ARG A 1 83 ? -2.451 8.790 16.258 1.00 96.88 83 ARG A C 1
ATOM 626 O O . ARG A 1 83 ? -1.851 8.122 17.090 1.00 96.88 83 ARG A O 1
ATOM 633 N N . ARG A 1 84 ? -3.528 8.315 15.618 1.00 96.38 84 ARG A N 1
ATOM 634 C CA . ARG A 1 84 ? -4.062 6.960 15.856 1.00 96.38 84 ARG A CA 1
ATOM 635 C C . ARG A 1 84 ? -3.106 5.855 15.423 1.00 96.38 84 ARG A C 1
ATOM 637 O O . ARG A 1 8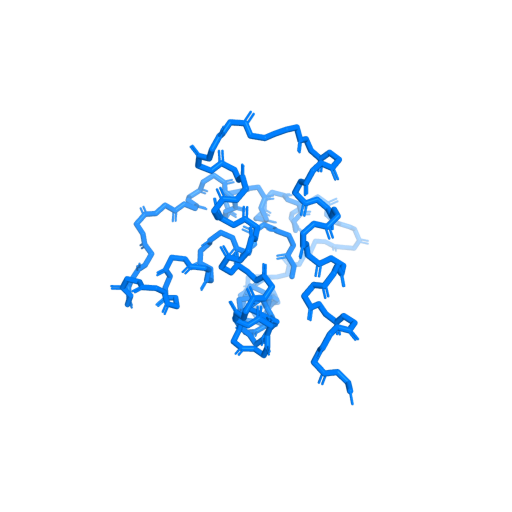4 ? -3.023 4.837 16.111 1.00 96.38 84 ARG A O 1
ATOM 644 N N . ILE A 1 85 ? -2.391 6.044 14.317 1.00 95.94 85 ILE A N 1
ATOM 645 C CA . ILE A 1 85 ? -1.352 5.107 13.877 1.00 95.94 85 ILE A CA 1
ATOM 646 C C . ILE A 1 85 ? -0.241 5.041 14.930 1.00 95.94 85 ILE A C 1
ATOM 648 O O . ILE A 1 85 ? 0.083 3.952 15.396 1.00 95.94 85 ILE A O 1
ATOM 652 N N . GLU A 1 86 ? 0.294 6.190 15.344 1.00 96.19 86 GLU A N 1
ATOM 653 C CA . GLU A 1 86 ? 1.380 6.274 16.328 1.00 96.19 86 GLU A CA 1
ATOM 654 C C . GLU A 1 86 ? 0.982 5.673 17.680 1.00 96.19 86 GLU A C 1
ATOM 656 O O . GLU A 1 86 ? 1.679 4.794 18.183 1.00 96.19 86 GLU A O 1
ATOM 661 N N . GLU A 1 87 ? -0.164 6.078 18.237 1.00 95.81 87 GLU A N 1
ATOM 662 C CA . GLU A 1 87 ? -0.703 5.532 19.492 1.00 95.81 87 GLU A CA 1
ATOM 663 C C . GLU A 1 87 ? -0.777 3.998 19.450 1.00 95.81 87 GLU A C 1
ATOM 665 O O . GLU A 1 87 ? -0.399 3.332 20.412 1.00 95.81 87 GLU A O 1
ATOM 670 N N . THR A 1 88 ? -1.215 3.429 18.323 1.00 95.19 88 THR A N 1
ATOM 671 C CA . THR A 1 88 ? -1.335 1.973 18.171 1.00 95.19 88 THR A CA 1
ATOM 672 C C . THR A 1 88 ? 0.033 1.297 18.076 1.00 95.19 88 THR A C 1
ATOM 674 O O . THR A 1 88 ? 0.266 0.298 18.748 1.00 95.19 88 THR A O 1
ATOM 677 N N . LEU A 1 89 ? 0.967 1.857 17.301 1.00 92.31 89 LEU A N 1
ATOM 678 C CA . LEU A 1 89 ? 2.315 1.300 17.142 1.00 92.31 89 LEU A CA 1
ATOM 679 C C . LEU A 1 89 ? 3.132 1.323 18.442 1.00 92.31 89 LEU A C 1
ATOM 681 O O . LEU A 1 89 ? 3.930 0.418 18.680 1.00 92.31 89 LEU A O 1
ATOM 685 N N . TYR A 1 90 ? 2.958 2.352 19.275 1.00 90.31 90 TYR A N 1
ATOM 686 C CA . TYR A 1 90 ? 3.681 2.482 20.544 1.00 90.31 90 TYR A CA 1
ATOM 687 C C . TYR A 1 90 ? 2.994 1.776 21.717 1.00 90.31 90 TYR A C 1
ATOM 689 O O . TYR A 1 90 ? 3.654 1.525 22.721 1.00 90.31 90 TYR A O 1
ATOM 697 N N . SER A 1 91 ? 1.711 1.427 21.590 1.00 81.75 91 SER A N 1
ATOM 698 C CA . SER A 1 91 ? 0.981 0.634 22.586 1.00 81.75 91 SER A CA 1
ATOM 699 C C . SER A 1 91 ? 1.206 -0.879 22.450 1.00 81.75 91 SER A C 1
ATOM 701 O O . SER A 1 91 ? 0.852 -1.612 23.370 1.00 81.75 91 SER A O 1
ATOM 703 N N . GLU A 1 92 ? 1.743 -1.358 21.323 1.00 65.25 92 GLU A N 1
ATOM 704 C CA . GLU A 1 92 ? 2.051 -2.780 21.075 1.00 65.25 92 GLU A CA 1
ATOM 705 C C . GLU A 1 92 ? 3.481 -3.188 21.504 1.00 65.25 92 GLU A C 1
ATOM 707 O O . GLU A 1 92 ? 3.922 -4.296 21.196 1.00 65.25 92 GLU A O 1
ATOM 712 N N . LYS A 1 93 ? 4.206 -2.309 22.213 1.00 53.94 93 LYS A N 1
ATOM 713 C CA . LYS A 1 93 ? 5.496 -2.602 22.865 1.00 53.94 93 LYS A CA 1
ATOM 714 C C . LYS A 1 93 ? 5.312 -2.930 24.340 1.00 53.94 93 LYS A C 1
ATOM 716 O O . LYS A 1 93 ? 6.040 -3.831 24.809 1.00 53.94 93 LYS A O 1
#

Nearest PDB structures (foldseek):
  8ap6-assembly1_H  TM=3.178E-01  e=7.227E+00  Trypanosoma brucei brucei